Protein AF-A0A9E5V8I3-F1 (afdb_monomer)

Solvent-accessible surface area (backbone atoms only — not comparable to full-atom values): 9830 Å² total; per-residue (Å²): 140,80,86,81,84,80,84,88,82,78,81,80,93,75,77,71,48,74,70,54,40,38,44,69,75,68,47,97,70,88,85,84,82,86,82,81,83,79,61,78,77,78,77,59,78,64,81,72,69,6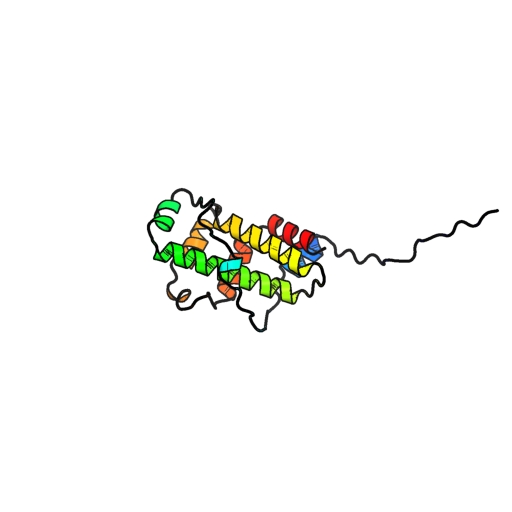2,43,50,67,91,54,35,62,61,37,73,74,26,69,68,51,42,50,42,52,53,30,49,51,54,29,44,47,51,51,52,41,59,55,53,66,72,63,70,52,68,89,16,43,64,47,20,46,55,44,46,46,49,52,53,51,50,41,71,18,46,44,50,86,80,49,45,64,57,52,53,50,58,66,64,43,68,84,54,65,80,54,88,45,53,81,59,55,70,62,45,52,56,48,47,63,70,64,49,47,73,69,52,46,45,52,24,42,61,44,34,107

Structure (mmCIF, N/CA/C/O backbone):
data_AF-A0A9E5V8I3-F1
#
_entry.id   AF-A0A9E5V8I3-F1
#
loop_
_atom_site.group_PDB
_atom_site.id
_atom_site.type_symbol
_atom_site.label_atom_id
_atom_site.label_alt_id
_atom_site.label_comp_id
_atom_site.label_asym_id
_atom_site.label_entity_id
_atom_site.label_seq_id
_atom_site.pdbx_PDB_ins_code
_atom_site.Cartn_x
_atom_site.Cartn_y
_atom_site.Cartn_z
_atom_site.occupancy
_atom_site.B_iso_or_equiv
_atom_site.auth_seq_id
_atom_site.auth_comp_id
_atom_site.auth_asym_id
_atom_site.auth_atom_id
_atom_site.pdbx_PDB_model_num
ATOM 1 N N . MET A 1 1 ? 48.406 6.011 -42.771 1.00 40.22 1 MET A N 1
ATOM 2 C CA . MET A 1 1 ? 46.946 5.794 -42.741 1.00 40.22 1 MET A CA 1
ATOM 3 C C . MET A 1 1 ? 46.690 4.644 -41.790 1.00 40.22 1 MET A C 1
ATOM 5 O O . MET A 1 1 ? 47.175 3.556 -42.060 1.00 40.22 1 MET A O 1
ATOM 9 N N . LYS A 1 2 ? 46.073 4.903 -40.635 1.00 40.38 2 LYS A N 1
ATOM 10 C CA . LYS A 1 2 ? 45.629 3.860 -39.705 1.00 40.38 2 LYS A CA 1
ATOM 11 C C . LYS A 1 2 ? 44.116 3.975 -39.605 1.00 40.38 2 LYS A C 1
ATOM 13 O O . LYS A 1 2 ? 43.612 5.059 -39.320 1.00 40.38 2 LYS A O 1
ATOM 18 N N . GLU A 1 3 ? 43.454 2.882 -39.954 1.00 39.25 3 GLU A N 1
ATOM 19 C CA . GLU A 1 3 ? 42.007 2.711 -39.964 1.00 39.25 3 GLU A CA 1
ATOM 20 C C . GLU A 1 3 ? 41.425 2.975 -38.575 1.00 39.25 3 GLU A C 1
ATOM 22 O O . GLU A 1 3 ? 41.867 2.411 -37.575 1.00 39.25 3 GLU A O 1
ATOM 27 N N . GLN A 1 4 ? 40.430 3.857 -38.532 1.00 43.78 4 GLN A N 1
ATOM 28 C CA . GLN A 1 4 ? 39.530 4.012 -37.400 1.00 43.78 4 GLN A CA 1
ATOM 29 C C . GLN A 1 4 ? 38.518 2.867 -37.467 1.00 43.78 4 GLN A C 1
ATOM 31 O O . GLN A 1 4 ? 37.677 2.830 -38.363 1.00 43.78 4 GLN A O 1
ATOM 36 N N . GLN A 1 5 ? 38.610 1.923 -36.534 1.00 46.00 5 GLN A N 1
ATOM 37 C CA . GLN A 1 5 ? 37.548 0.950 -36.306 1.00 46.00 5 GLN A CA 1
ATOM 38 C C . GLN A 1 5 ? 36.406 1.662 -35.577 1.00 46.00 5 GLN A C 1
ATOM 40 O O . GLN A 1 5 ? 36.523 2.044 -34.415 1.00 46.00 5 GLN A O 1
ATOM 45 N N . ASN A 1 6 ? 35.329 1.900 -36.319 1.00 39.72 6 ASN A N 1
ATOM 46 C CA . ASN A 1 6 ? 34.067 2.433 -35.834 1.00 39.72 6 ASN A CA 1
ATOM 47 C C . ASN A 1 6 ? 33.311 1.301 -35.115 1.00 39.72 6 ASN A C 1
ATOM 49 O O . ASN A 1 6 ? 32.873 0.349 -35.757 1.00 39.72 6 ASN A O 1
ATOM 53 N N . LEU A 1 7 ? 33.212 1.387 -33.787 1.00 38.75 7 LEU A N 1
ATOM 54 C CA . LEU A 1 7 ? 32.521 0.428 -32.914 1.00 38.75 7 LEU A CA 1
ATOM 55 C C . LEU A 1 7 ? 31.064 0.847 -32.619 1.00 38.75 7 LEU A C 1
ATOM 57 O O . LEU A 1 7 ? 30.560 0.585 -31.536 1.00 38.75 7 LEU A O 1
ATOM 61 N N . ASN A 1 8 ? 30.358 1.471 -33.567 1.00 39.97 8 ASN A N 1
ATOM 62 C CA . ASN A 1 8 ? 28.944 1.844 -33.391 1.00 39.97 8 ASN A CA 1
ATOM 63 C C . ASN A 1 8 ? 27.961 0.797 -33.943 1.00 39.97 8 ASN A C 1
ATOM 65 O O . ASN A 1 8 ? 27.073 1.146 -34.713 1.00 39.97 8 ASN A O 1
ATOM 69 N N . THR A 1 9 ? 28.098 -0.485 -33.594 1.00 49.41 9 THR A N 1
ATOM 70 C CA . THR A 1 9 ? 27.048 -1.483 -33.907 1.00 49.41 9 THR A CA 1
ATOM 71 C C . THR A 1 9 ? 26.976 -2.605 -32.874 1.00 49.41 9 THR A C 1
ATOM 73 O O . THR A 1 9 ? 27.209 -3.765 -33.184 1.00 49.41 9 THR A O 1
ATOM 76 N N . LEU A 1 10 ? 26.626 -2.291 -31.634 1.00 38.47 10 LEU A N 1
ATOM 77 C CA . LEU A 1 10 ? 26.039 -3.268 -30.716 1.00 38.47 10 LEU A CA 1
ATOM 78 C C . LEU A 1 10 ? 25.188 -2.467 -29.726 1.00 38.47 10 LEU A C 1
ATOM 80 O O . LEU A 1 10 ? 25.685 -1.474 -29.217 1.00 38.47 10 LEU A O 1
ATOM 84 N N . PHE A 1 11 ? 23.943 -2.894 -29.501 1.00 36.56 11 PHE A N 1
ATOM 85 C CA . PHE A 1 11 ? 22.829 -2.200 -28.823 1.00 36.56 11 PHE A CA 1
ATOM 86 C C . PHE A 1 11 ? 21.958 -1.338 -29.760 1.00 36.56 11 PHE A C 1
ATOM 88 O O . PHE A 1 11 ? 22.328 -0.212 -30.084 1.00 36.56 11 PHE A O 1
ATOM 95 N N . PRO A 1 12 ? 20.805 -1.855 -30.235 1.00 41.78 12 PRO A N 1
ATOM 96 C CA . PRO A 1 12 ? 19.759 -0.990 -30.761 1.00 41.78 12 PRO A CA 1
ATOM 97 C C . PRO A 1 12 ? 19.125 -0.213 -29.598 1.00 41.78 12 PRO A C 1
ATOM 99 O O . PRO A 1 12 ? 18.965 -0.755 -28.504 1.00 41.78 12 PRO A O 1
ATOM 102 N N . ASP A 1 13 ? 18.762 1.039 -29.861 1.00 46.22 13 ASP A N 1
ATOM 103 C CA . ASP A 1 13 ? 18.002 1.927 -28.980 1.00 46.22 13 ASP A CA 1
ATOM 104 C C . ASP A 1 13 ? 16.626 1.327 -28.629 1.00 46.22 13 ASP A C 1
ATOM 106 O O . ASP A 1 13 ? 15.615 1.673 -29.234 1.00 46.22 13 ASP A O 1
ATOM 110 N N . ASN A 1 14 ? 16.577 0.417 -27.655 1.00 49.31 14 ASN A N 1
ATOM 111 C CA . ASN A 1 14 ? 15.334 -0.024 -27.015 1.00 49.31 14 ASN A CA 1
ATOM 112 C C . ASN A 1 14 ? 15.242 0.517 -25.582 1.00 49.31 14 ASN A C 1
ATOM 114 O O . ASN A 1 14 ? 14.865 -0.191 -24.652 1.00 49.31 14 ASN A O 1
ATOM 118 N N . LEU A 1 15 ? 15.652 1.774 -25.400 1.00 49.97 15 LEU A N 1
ATOM 119 C CA . LEU A 1 15 ? 15.299 2.544 -24.215 1.00 49.97 15 LEU A CA 1
ATOM 120 C C . LEU A 1 15 ? 13.819 2.894 -24.359 1.00 49.97 15 LEU A C 1
ATOM 122 O O . LEU A 1 15 ? 13.478 3.874 -25.021 1.00 49.97 15 LEU A O 1
ATOM 126 N N . ILE A 1 16 ? 12.954 2.056 -23.783 1.00 53.59 16 ILE A N 1
ATOM 127 C CA . ILE A 1 16 ? 11.558 2.417 -23.523 1.00 53.59 16 ILE A CA 1
ATOM 128 C C . ILE A 1 16 ? 11.574 3.795 -22.856 1.00 53.59 16 ILE A C 1
ATOM 130 O O . ILE A 1 16 ? 12.361 4.044 -21.935 1.00 53.59 16 ILE A O 1
ATOM 134 N N . SER A 1 17 ? 10.763 4.721 -23.372 1.00 62.75 17 SER A N 1
ATOM 135 C CA . SER A 1 17 ? 10.687 6.059 -22.787 1.00 62.75 17 SER A CA 1
ATOM 136 C C . SER A 1 17 ? 10.227 5.948 -21.336 1.00 62.75 17 SER A C 1
ATOM 138 O O . SER A 1 17 ? 9.408 5.101 -21.002 1.00 62.75 17 SER A O 1
ATOM 140 N N . ARG A 1 18 ? 10.701 6.832 -20.462 1.00 59.22 18 ARG A N 1
ATOM 141 C CA . ARG A 1 18 ? 10.286 6.862 -19.052 1.00 59.22 18 ARG A CA 1
ATOM 142 C C . ARG A 1 18 ? 8.760 6.866 -18.881 1.00 59.22 18 ARG A C 1
ATOM 144 O O . ARG A 1 18 ? 8.243 6.159 -18.024 1.00 59.22 18 ARG A O 1
ATOM 151 N N . ASP A 1 19 ? 8.055 7.616 -19.722 1.00 61.66 19 ASP A N 1
ATOM 152 C CA . ASP A 1 19 ? 6.589 7.678 -19.698 1.00 61.66 19 ASP A CA 1
ATOM 153 C C . ASP A 1 19 ? 5.950 6.359 -20.166 1.00 61.66 19 ASP A C 1
ATOM 155 O O . ASP A 1 19 ? 4.931 5.928 -19.638 1.00 61.66 19 ASP A O 1
ATOM 159 N N . GLU A 1 20 ? 6.595 5.683 -21.114 1.00 64.94 20 GLU A N 1
ATOM 160 C CA . GLU A 1 20 ? 6.171 4.395 -21.667 1.00 64.94 20 GLU A CA 1
ATOM 161 C C . GLU A 1 20 ? 6.429 3.250 -20.672 1.00 64.94 20 GLU A C 1
ATOM 163 O O . GLU A 1 20 ? 5.624 2.328 -20.572 1.00 64.94 20 GLU A O 1
ATOM 168 N N . ALA A 1 21 ? 7.482 3.349 -19.852 1.00 62.91 21 ALA A N 1
ATOM 169 C CA . ALA A 1 21 ? 7.716 2.447 -18.729 1.00 62.91 21 ALA A CA 1
ATOM 170 C C . ALA A 1 21 ? 6.624 2.614 -17.664 1.00 62.91 21 ALA A C 1
ATOM 172 O O . ALA A 1 21 ? 6.022 1.632 -17.254 1.00 62.91 21 ALA A O 1
ATOM 173 N N . VAL A 1 22 ? 6.284 3.843 -17.263 1.00 64.25 22 VAL A N 1
ATOM 174 C CA . VAL A 1 22 ? 5.192 4.075 -16.298 1.00 64.25 22 VAL A CA 1
ATOM 175 C C . VAL A 1 22 ? 3.844 3.575 -16.838 1.00 64.25 22 VAL A C 1
ATOM 177 O O . VAL A 1 22 ? 3.067 2.987 -16.088 1.00 64.25 22 VAL A O 1
ATOM 180 N N . GLU A 1 23 ? 3.561 3.747 -18.131 1.00 70.06 23 GLU A N 1
ATOM 181 C CA . GLU A 1 23 ? 2.329 3.233 -18.741 1.00 70.06 23 GLU A CA 1
ATOM 182 C C . GLU A 1 23 ? 2.303 1.695 -18.815 1.00 70.06 23 GLU A C 1
ATOM 184 O O . GLU A 1 23 ? 1.273 1.092 -18.519 1.00 70.06 23 GLU A O 1
ATOM 189 N N . LEU A 1 24 ? 3.425 1.042 -19.130 1.00 64.94 24 LEU A N 1
ATOM 190 C CA . LEU A 1 24 ? 3.536 -0.423 -19.116 1.00 64.94 24 LEU A CA 1
ATOM 191 C C . LEU A 1 24 ? 3.414 -1.008 -17.701 1.00 64.94 24 LEU A C 1
ATOM 193 O O . LEU A 1 24 ? 2.771 -2.041 -17.523 1.00 64.94 24 LEU A O 1
A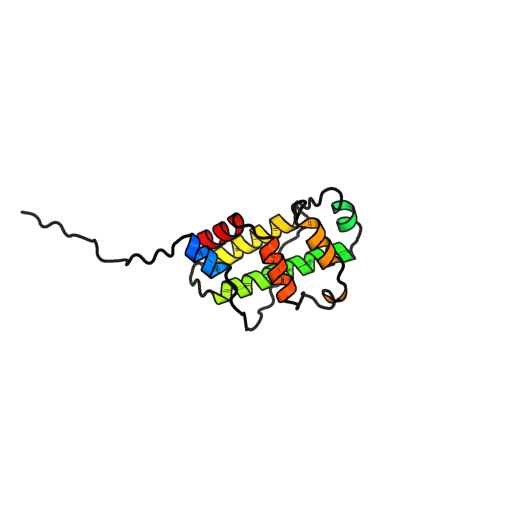TOM 197 N N . LEU A 1 25 ? 3.983 -0.329 -16.701 1.00 64.00 25 LEU A N 1
ATOM 198 C CA . LEU A 1 25 ? 3.996 -0.761 -15.301 1.00 64.00 25 LEU A CA 1
ATOM 199 C C . LEU A 1 25 ? 2.725 -0.352 -14.533 1.00 64.00 25 LEU A C 1
ATOM 201 O O . LEU A 1 25 ? 2.502 -0.784 -13.418 1.00 64.00 25 LEU A O 1
ATOM 205 N N . PHE A 1 26 ? 1.869 0.533 -15.032 1.00 65.38 26 PHE A N 1
ATOM 206 C CA . PHE A 1 26 ? 0.678 0.941 -14.259 1.00 65.38 26 PHE A CA 1
ATOM 207 C C . PHE A 1 26 ? -0.584 1.073 -15.111 1.00 65.38 26 PHE A C 1
ATOM 209 O O . PHE A 1 26 ? -1.636 1.476 -14.612 1.00 65.38 26 PHE A O 1
ATOM 216 N N . GLY A 1 27 ? -0.510 0.699 -16.389 1.00 60.62 27 GLY A N 1
ATOM 217 C CA . GLY A 1 27 ? -1.654 0.554 -17.276 1.00 60.62 27 GLY A CA 1
ATOM 218 C C . GLY A 1 27 ? -2.519 -0.643 -16.884 1.00 60.62 27 GLY A C 1
ATOM 219 O O . GLY A 1 27 ? -2.030 -1.662 -16.400 1.00 60.62 27 GLY A O 1
ATOM 220 N N . LYS A 1 28 ? -3.837 -0.527 -17.089 1.00 51.03 28 LYS A N 1
ATOM 221 C CA . LYS A 1 28 ? -4.834 -1.554 -16.735 1.00 51.03 28 LYS A CA 1
ATOM 222 C C . LYS A 1 28 ?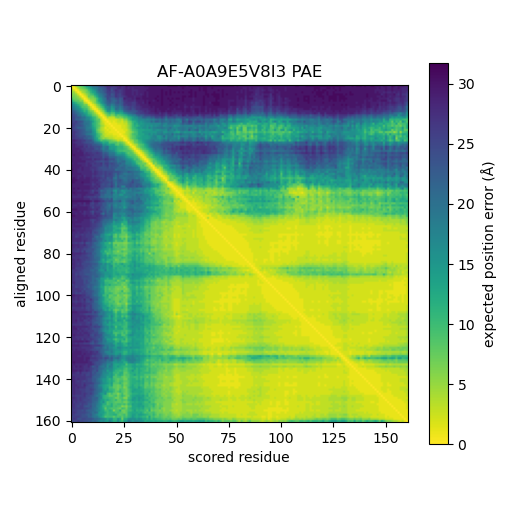 -4.656 -2.840 -17.554 1.00 51.03 28 LYS A C 1
ATOM 224 O O . LYS A 1 28 ? -5.362 -3.062 -18.536 1.00 51.03 28 LYS A O 1
ATOM 229 N N . GLY A 1 29 ? -3.733 -3.696 -17.131 1.00 47.53 29 GLY A N 1
ATOM 230 C CA . GLY A 1 29 ? -3.595 -5.078 -17.577 1.00 47.53 29 GLY A CA 1
ATOM 231 C C . GLY A 1 29 ? -4.387 -6.021 -16.672 1.00 47.53 29 GLY A C 1
ATOM 232 O O . GLY A 1 29 ? -4.227 -6.020 -15.454 1.00 47.53 29 GLY A O 1
ATOM 233 N N . THR A 1 30 ? -5.272 -6.825 -17.257 1.00 42.50 30 THR A N 1
ATOM 234 C CA . THR A 1 30 ? -6.007 -7.886 -16.556 1.00 42.50 30 THR A CA 1
ATOM 235 C C . T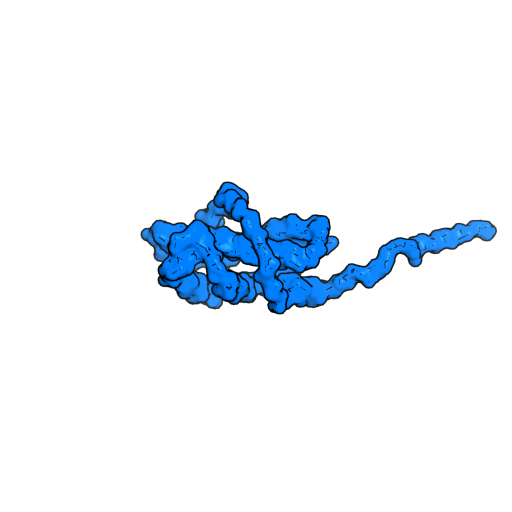HR A 1 30 ? -5.064 -9.021 -16.169 1.00 42.50 30 THR A C 1
ATOM 237 O O . THR A 1 30 ? -4.465 -9.651 -17.037 1.00 42.50 30 THR A O 1
ATOM 240 N N . LEU A 1 31 ? -4.963 -9.287 -14.869 1.00 49.28 31 LEU A N 1
ATOM 241 C CA . LEU A 1 31 ? -4.058 -10.270 -14.284 1.00 49.28 31 LEU A CA 1
ATOM 242 C C . LEU A 1 31 ? -4.797 -11.577 -13.979 1.00 49.28 31 LEU A C 1
ATOM 244 O O . LEU A 1 31 ? -5.623 -11.604 -13.071 1.00 49.28 31 LEU A O 1
ATOM 248 N N . ASP A 1 32 ? -4.433 -12.659 -14.657 1.00 46.94 32 ASP A N 1
ATOM 249 C CA . ASP A 1 32 ? -4.684 -14.035 -14.220 1.00 46.94 32 ASP A CA 1
ATOM 250 C C . ASP A 1 32 ? -3.321 -14.687 -13.975 1.00 46.94 32 ASP A C 1
ATOM 252 O O . ASP A 1 32 ? -2.546 -14.816 -14.922 1.00 46.94 32 ASP A O 1
ATOM 256 N N . ASN A 1 33 ? -3.014 -15.066 -12.724 1.00 43.34 33 ASN A N 1
ATOM 257 C CA . ASN A 1 33 ? -2.453 -16.378 -12.359 1.00 43.34 33 ASN A CA 1
ATOM 258 C C . ASN A 1 33 ? -1.844 -16.466 -10.945 1.00 43.34 33 ASN A C 1
ATOM 260 O O . ASN A 1 33 ? -1.286 -15.523 -10.398 1.00 43.34 33 ASN A O 1
ATOM 264 N N . ASN A 1 34 ? -1.997 -17.688 -10.421 1.00 35.81 34 ASN A N 1
ATOM 265 C CA . ASN A 1 34 ? -1.259 -18.464 -9.416 1.00 35.81 34 ASN A CA 1
ATOM 266 C C . ASN A 1 34 ? -0.300 -17.747 -8.456 1.00 35.81 34 ASN A C 1
ATOM 268 O O . ASN A 1 34 ? 0.775 -17.280 -8.808 1.00 35.81 34 ASN A O 1
ATOM 272 N N . VAL A 1 35 ? -0.677 -17.817 -7.184 1.00 45.81 35 VAL A N 1
ATOM 273 C CA . VAL A 1 35 ? -0.080 -17.095 -6.065 1.00 45.81 35 VAL A CA 1
ATOM 274 C C . VAL A 1 35 ? 0.928 -17.983 -5.346 1.00 45.81 35 VAL A C 1
ATOM 276 O O . VAL A 1 35 ? 0.554 -19.007 -4.773 1.00 45.81 35 VAL A O 1
ATOM 279 N N . GLN A 1 36 ? 2.188 -17.556 -5.304 1.00 43.38 36 GLN A N 1
ATOM 280 C CA . GLN A 1 36 ? 3.092 -17.941 -4.222 1.00 43.38 36 GLN A CA 1
ATOM 281 C C . GLN A 1 36 ? 2.803 -17.050 -3.009 1.00 43.38 36 GLN A C 1
ATOM 283 O O . GLN A 1 36 ? 2.735 -15.828 -3.121 1.00 43.38 36 GLN A O 1
ATOM 288 N N . ILE A 1 37 ? 2.553 -17.684 -1.864 1.00 48.34 37 ILE A N 1
ATOM 289 C CA . ILE A 1 37 ? 2.285 -17.012 -0.590 1.00 48.34 37 ILE A CA 1
ATOM 290 C C . ILE A 1 37 ? 3.642 -16.633 0.012 1.00 48.34 37 ILE A C 1
ATOM 292 O O . ILE A 1 37 ? 4.443 -17.521 0.298 1.00 48.34 37 ILE A O 1
ATOM 296 N N . GLU A 1 38 ? 3.905 -15.335 0.173 1.00 52.16 38 GLU A N 1
ATOM 297 C CA . GLU A 1 38 ? 5.059 -14.857 0.943 1.00 52.16 38 GLU A CA 1
ATOM 298 C C . GLU A 1 38 ? 4.845 -15.096 2.438 1.00 52.16 38 GLU A C 1
ATOM 300 O O . GLU A 1 38 ? 3.749 -14.928 2.979 1.00 52.16 38 GLU A O 1
ATOM 305 N N . GLU A 1 39 ? 5.930 -15.474 3.104 1.00 46.19 39 GLU A N 1
ATOM 306 C CA . GLU A 1 39 ? 5.987 -15.663 4.544 1.00 46.19 39 GLU A CA 1
ATOM 307 C C . GLU A 1 39 ? 5.943 -14.287 5.242 1.00 46.19 39 GLU A C 1
ATOM 309 O O . GLU A 1 39 ? 6.667 -13.362 4.871 1.00 46.19 39 GLU A O 1
ATOM 314 N N . GLU A 1 40 ? 5.119 -14.127 6.289 1.00 47.56 40 GLU A N 1
ATOM 315 C CA . GLU A 1 40 ? 4.984 -12.863 7.046 1.00 47.56 40 GLU A CA 1
ATOM 316 C C . GLU A 1 40 ? 6.326 -12.272 7.544 1.00 47.56 40 GLU A C 1
ATOM 318 O O . GLU A 1 40 ? 6.397 -11.084 7.885 1.00 47.56 40 GLU A O 1
ATOM 323 N N . SER A 1 41 ? 7.373 -13.103 7.615 1.00 46.62 41 SER A N 1
ATOM 324 C CA . SER A 1 41 ? 8.740 -12.759 8.012 1.00 46.62 41 SER A CA 1
ATOM 325 C C . SER A 1 41 ? 9.396 -11.763 7.052 1.00 46.62 41 SER A C 1
ATOM 327 O O . SER A 1 41 ? 10.104 -10.859 7.509 1.00 46.62 41 SER A O 1
ATOM 329 N N . GLU A 1 42 ? 9.111 -11.862 5.751 1.00 51.38 42 GLU A N 1
ATOM 330 C CA . GLU A 1 42 ? 9.748 -11.030 4.737 1.00 51.38 42 GLU A CA 1
ATOM 331 C C . GLU A 1 42 ? 9.247 -9.599 4.833 1.00 51.38 42 GLU A C 1
ATOM 333 O O . GLU A 1 42 ? 10.067 -8.691 4.784 1.00 51.38 42 GLU A O 1
ATOM 338 N N . VAL A 1 43 ? 7.952 -9.381 5.103 1.00 54.69 43 VAL A N 1
ATOM 339 C CA . VAL A 1 43 ? 7.278 -8.070 5.035 1.00 54.69 43 VAL A CA 1
ATOM 340 C C . VAL A 1 43 ? 7.661 -7.117 6.195 1.00 54.69 43 VAL A C 1
ATOM 342 O O . VAL A 1 43 ? 7.505 -5.897 6.073 1.00 54.69 43 VAL A O 1
ATOM 345 N N . GLY A 1 44 ? 8.258 -7.608 7.289 1.00 54.03 44 GLY A N 1
ATOM 346 C CA . GLY A 1 44 ? 8.745 -6.800 8.429 1.00 54.03 44 GLY A CA 1
ATOM 347 C C . GLY A 1 44 ? 7.627 -6.150 9.266 1.00 54.03 44 GLY A C 1
ATOM 348 O O . GLY A 1 44 ? 6.453 -6.304 8.959 1.00 54.03 44 GLY A O 1
ATOM 349 N N . ASN A 1 45 ? 7.927 -5.395 10.328 1.00 59.94 45 ASN A N 1
ATOM 350 C CA . ASN A 1 45 ? 6.900 -4.740 11.166 1.00 59.94 45 ASN A CA 1
ATOM 351 C C . ASN A 1 45 ? 6.562 -3.310 10.664 1.00 59.94 45 ASN A C 1
ATOM 353 O O . ASN A 1 45 ? 7.478 -2.530 10.416 1.00 59.94 45 ASN A O 1
ATOM 357 N N . ILE A 1 46 ? 5.272 -2.944 10.556 1.00 59.81 46 ILE A N 1
ATOM 358 C CA . ILE A 1 46 ? 4.809 -1.555 10.288 1.00 59.81 46 ILE A CA 1
ATOM 359 C C . ILE A 1 46 ? 4.975 -0.647 11.518 1.00 59.81 46 ILE A C 1
ATOM 361 O O . ILE A 1 46 ? 4.976 0.570 11.392 1.00 59.81 46 ILE A O 1
ATOM 365 N N . GLY A 1 47 ? 5.119 -1.210 12.723 1.00 55.34 47 GLY A N 1
ATOM 366 C CA . GLY A 1 47 ? 5.105 -0.429 13.966 1.00 55.34 47 GLY A CA 1
ATOM 367 C C . GLY A 1 47 ? 6.169 0.677 14.061 1.00 55.34 47 GLY A C 1
ATOM 368 O O . GLY A 1 47 ? 5.978 1.630 14.811 1.00 55.34 47 GLY A O 1
ATOM 369 N N . ALA A 1 48 ? 7.264 0.584 13.301 1.00 57.53 48 ALA A N 1
ATOM 370 C CA . ALA A 1 48 ? 8.273 1.635 13.226 1.00 57.53 48 ALA A CA 1
ATOM 371 C C . ALA A 1 48 ? 7.872 2.699 12.189 1.00 57.53 48 ALA A C 1
ATOM 373 O O . ALA A 1 48 ? 7.787 2.396 11.002 1.00 57.53 48 ALA A O 1
ATOM 374 N N . GLY A 1 49 ? 7.669 3.941 12.641 1.00 61.22 49 GLY A N 1
ATOM 375 C CA . GLY A 1 49 ? 7.368 5.084 11.767 1.00 61.22 49 GLY A CA 1
ATOM 376 C C . GLY A 1 49 ? 5.884 5.307 11.466 1.00 61.22 49 GLY A C 1
ATOM 377 O O . GLY A 1 49 ? 5.574 6.105 10.591 1.00 61.22 49 GLY A O 1
ATOM 378 N N . LEU A 1 50 ? 4.973 4.629 12.177 1.00 77.75 50 LEU A N 1
ATOM 379 C CA . LEU A 1 50 ? 3.537 4.871 12.038 1.00 77.75 50 LEU A CA 1
ATOM 380 C C . LEU A 1 50 ? 3.202 6.313 12.460 1.00 77.75 50 LEU A C 1
ATOM 382 O O . LEU A 1 50 ? 3.354 6.655 13.630 1.00 77.75 50 LEU A O 1
ATOM 386 N N . ASP A 1 51 ? 2.710 7.118 11.529 1.00 81.38 51 ASP A N 1
ATOM 387 C CA . ASP A 1 51 ? 2.229 8.483 11.724 1.00 81.38 51 ASP A CA 1
ATOM 388 C C . ASP A 1 51 ? 0.954 8.697 10.900 1.00 81.38 51 ASP A C 1
ATOM 390 O O . ASP A 1 51 ? 0.976 9.117 9.748 1.00 81.38 51 ASP A O 1
ATOM 394 N N . TRP A 1 52 ? -0.184 8.377 11.513 1.00 84.56 52 TRP A N 1
ATOM 395 C CA . TRP A 1 52 ? -1.516 8.636 10.951 1.00 84.56 52 TRP A CA 1
ATOM 396 C C . TRP A 1 52 ? -2.133 9.904 11.560 1.00 84.56 52 TRP A C 1
ATOM 398 O O . TRP A 1 52 ? -3.361 10.038 11.647 1.00 84.56 52 TRP A O 1
ATOM 408 N N . GLY A 1 53 ? -1.291 10.794 12.100 1.00 83.06 53 GLY A N 1
ATOM 409 C CA . GLY A 1 53 ? -1.713 11.948 12.879 1.00 83.06 53 GLY A CA 1
ATOM 410 C C . GLY A 1 53 ? -2.722 11.574 13.968 1.00 83.06 53 GLY A C 1
ATOM 411 O O . GLY A 1 53 ? -2.531 10.645 14.754 1.00 83.06 53 GLY A O 1
ATOM 412 N N . SER A 1 54 ? -3.858 12.275 13.997 1.00 79.62 54 SER A N 1
ATOM 413 C CA . SER A 1 54 ? -4.895 12.064 15.020 1.00 79.62 54 SER A CA 1
ATOM 414 C C . SER A 1 54 ? -5.551 10.669 15.008 1.00 79.62 54 SER A C 1
ATOM 416 O O . SER A 1 54 ? -6.133 10.260 16.017 1.00 79.62 54 SER A O 1
ATOM 418 N N . THR A 1 55 ? -5.443 9.911 13.908 1.00 75.88 55 THR A N 1
ATOM 419 C CA . THR A 1 55 ? -6.010 8.554 13.784 1.00 75.88 55 THR A CA 1
ATOM 420 C C . THR A 1 55 ? -5.073 7.480 14.352 1.00 75.88 55 THR A C 1
ATOM 422 O O . THR A 1 55 ? -5.528 6.386 14.696 1.00 75.88 55 THR A O 1
ATOM 425 N N . GLN A 1 56 ? -3.792 7.793 14.574 1.00 79.75 56 GLN A N 1
ATOM 426 C CA . GLN A 1 56 ? -2.791 6.834 15.053 1.00 79.75 56 GLN A CA 1
ATOM 427 C C . GLN A 1 56 ? -3.181 6.171 16.379 1.00 79.75 56 GLN A C 1
ATOM 429 O O . GLN A 1 56 ? -3.067 4.955 16.520 1.00 79.75 56 GLN A O 1
ATOM 434 N N . ALA A 1 57 ? -3.696 6.941 17.342 1.00 77.00 57 ALA A N 1
ATOM 435 C CA . ALA A 1 57 ? -4.127 6.389 18.624 1.00 77.00 57 ALA A CA 1
ATOM 436 C C . ALA A 1 57 ? -5.252 5.353 18.452 1.00 77.00 57 ALA A C 1
ATOM 438 O O . ALA A 1 57 ? -5.243 4.325 19.121 1.00 77.00 57 ALA A O 1
ATOM 439 N N . LYS A 1 58 ? -6.190 5.573 17.519 1.00 76.19 58 LYS A N 1
ATOM 440 C CA . LYS A 1 58 ? -7.274 4.617 17.236 1.00 76.19 58 LYS A CA 1
ATOM 441 C C . LYS A 1 58 ? -6.746 3.320 16.626 1.00 76.19 58 LYS A C 1
ATOM 443 O O . LYS A 1 58 ? -7.278 2.262 16.939 1.00 76.19 58 LYS A O 1
ATOM 448 N N . LEU A 1 59 ? -5.712 3.403 15.789 1.00 78.12 59 LEU A N 1
ATOM 449 C CA . LEU A 1 59 ? -5.053 2.233 15.206 1.00 78.12 59 LEU A CA 1
ATOM 450 C C . LEU A 1 59 ? -4.268 1.440 16.247 1.00 78.12 59 LEU A C 1
ATOM 452 O O . LEU A 1 59 ? -4.444 0.233 16.353 1.00 78.12 59 LEU A O 1
ATOM 456 N N . LEU A 1 60 ? -3.434 2.117 17.039 1.00 75.31 60 LEU A N 1
ATOM 457 C CA . LEU A 1 60 ? -2.578 1.462 18.031 1.00 75.31 60 LEU A CA 1
ATOM 458 C C . LEU A 1 60 ? -3.369 0.873 19.204 1.00 75.31 60 LEU A C 1
ATOM 460 O O . LEU A 1 60 ? -2.981 -0.155 19.750 1.00 75.31 60 LEU A O 1
ATOM 464 N N . LEU A 1 61 ? -4.477 1.510 19.594 1.00 78.56 61 LEU A N 1
ATOM 465 C CA . LEU A 1 61 ? -5.313 1.058 20.710 1.00 78.56 61 LEU A CA 1
ATOM 466 C C . LEU A 1 61 ? -6.390 0.048 20.290 1.00 78.56 61 LEU A C 1
ATOM 468 O O . LEU A 1 61 ? -7.105 -0.462 21.152 1.00 78.56 61 LEU A O 1
ATOM 472 N N . ASN A 1 62 ? -6.511 -0.259 18.995 1.00 82.75 62 ASN A N 1
ATOM 473 C CA . ASN A 1 62 ? -7.433 -1.266 18.482 1.00 82.75 62 ASN A CA 1
ATOM 474 C C . ASN A 1 62 ? -6.646 -2.414 17.823 1.00 82.75 62 ASN A C 1
ATOM 476 O O . ASN A 1 62 ? -6.303 -2.325 16.642 1.00 82.75 62 ASN A O 1
ATOM 480 N N . PRO A 1 63 ? -6.401 -3.520 18.553 1.00 79.56 63 PRO A N 1
ATOM 481 C CA . PRO A 1 63 ? -5.675 -4.675 18.027 1.00 79.56 63 PRO A CA 1
ATOM 482 C C . PRO A 1 63 ? -6.270 -5.242 16.733 1.00 79.56 63 PRO A C 1
ATOM 484 O O . PRO A 1 63 ? -5.526 -5.709 15.875 1.00 79.56 63 PRO A O 1
ATOM 487 N N . GLY A 1 64 ? -7.597 -5.163 16.568 1.00 85.94 64 GLY A N 1
ATOM 488 C CA . GLY A 1 64 ? -8.280 -5.593 15.351 1.00 85.94 64 GLY A CA 1
ATOM 489 C C . GLY A 1 64 ? -7.920 -4.719 14.152 1.00 85.94 64 GLY A C 1
ATOM 490 O O . GLY A 1 64 ? -7.550 -5.242 13.108 1.00 85.94 64 GLY A O 1
ATOM 491 N N . LEU A 1 65 ? -7.950 -3.391 14.304 1.00 85.50 65 LEU A N 1
ATOM 492 C CA . LEU A 1 65 ? -7.547 -2.475 13.229 1.00 85.50 65 LEU A CA 1
ATOM 493 C C . LEU A 1 65 ? -6.055 -2.582 12.906 1.00 85.50 65 LEU A C 1
ATOM 495 O O . LEU A 1 65 ? -5.679 -2.507 11.739 1.00 85.50 65 LEU A O 1
ATOM 499 N N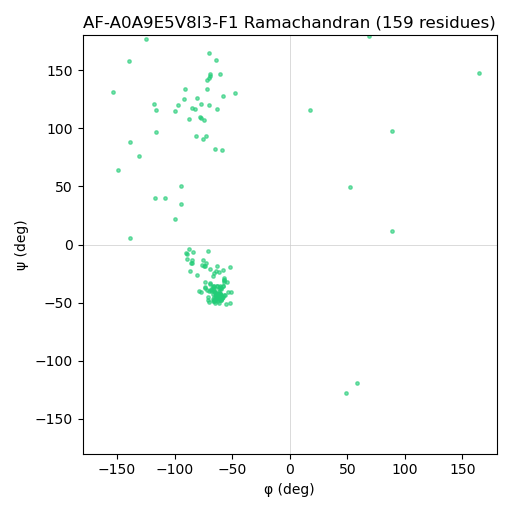 . TYR A 1 66 ? -5.207 -2.794 13.914 1.00 83.62 66 TYR A N 1
ATOM 500 C CA . TYR A 1 66 ? -3.781 -3.018 13.690 1.00 83.62 66 TYR A CA 1
ATOM 501 C C . TYR A 1 66 ? -3.518 -4.309 12.899 1.00 83.62 66 TYR A C 1
ATOM 503 O O . TYR A 1 66 ? -2.740 -4.301 11.945 1.00 83.62 66 TYR A O 1
ATOM 511 N N . TRP A 1 67 ? -4.208 -5.402 13.245 1.00 86.25 67 TRP A N 1
ATOM 512 C CA . TRP A 1 67 ? -4.156 -6.642 12.471 1.00 86.25 67 TRP A CA 1
ATOM 513 C C . TRP A 1 67 ? -4.640 -6.427 11.029 1.00 86.25 67 TRP A 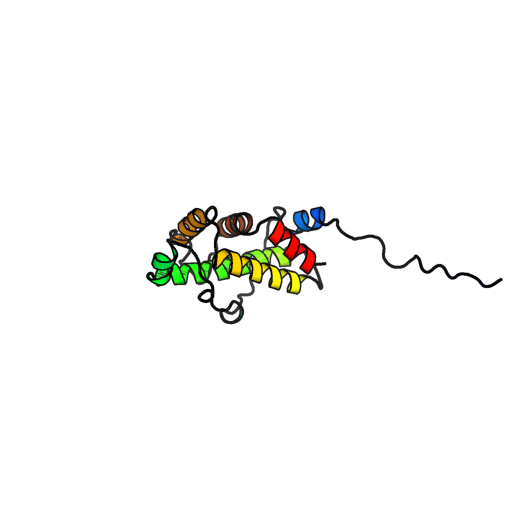C 1
ATOM 515 O O . TRP A 1 67 ? -3.930 -6.793 10.097 1.00 86.25 67 TRP A O 1
ATOM 525 N N . ARG A 1 68 ? -5.764 -5.725 10.825 1.00 91.31 68 ARG A N 1
ATOM 526 C CA . ARG A 1 68 ? -6.261 -5.387 9.479 1.00 91.31 68 ARG A CA 1
ATOM 527 C C . ARG A 1 68 ? -5.268 -4.566 8.668 1.00 91.31 68 ARG A C 1
ATOM 529 O O . ARG A 1 68 ? -5.116 -4.812 7.478 1.00 91.31 68 ARG A O 1
ATOM 536 N N . LEU A 1 69 ? -4.552 -3.631 9.292 1.00 90.56 69 LEU A N 1
ATOM 537 C CA . LEU A 1 69 ? -3.501 -2.864 8.621 1.00 90.56 69 LEU A CA 1
ATOM 538 C C . LEU A 1 69 ? -2.325 -3.757 8.197 1.00 90.56 69 LEU A C 1
ATOM 540 O O . LEU A 1 69 ? -1.803 -3.605 7.091 1.00 90.56 69 LEU A O 1
ATOM 544 N N . LYS A 1 70 ? -1.935 -4.724 9.038 1.00 87.75 70 LYS A N 1
ATOM 545 C CA . LYS A 1 70 ? -0.919 -5.727 8.687 1.00 87.75 70 LYS A CA 1
ATOM 546 C C . LYS A 1 70 ? -1.375 -6.571 7.490 1.00 87.75 70 LYS A C 1
ATOM 548 O O . LYS A 1 70 ? -0.626 -6.671 6.518 1.00 87.75 70 LYS A O 1
ATOM 553 N N . THR A 1 71 ? -2.594 -7.110 7.538 1.00 90.81 71 THR A N 1
ATOM 554 C CA . THR A 1 71 ? -3.200 -7.906 6.457 1.00 90.81 71 THR A CA 1
ATOM 555 C C . THR A 1 71 ? -3.334 -7.103 5.166 1.00 90.81 71 THR A C 1
ATOM 557 O O . THR A 1 71 ? -2.985 -7.595 4.095 1.00 90.81 71 THR A O 1
ATOM 560 N N . LEU A 1 72 ? -3.759 -5.840 5.254 1.00 93.62 72 LEU A N 1
ATOM 561 C CA . LEU A 1 72 ? -3.861 -4.937 4.109 1.00 93.62 72 LEU A CA 1
ATOM 562 C C . LEU A 1 72 ? -2.503 -4.744 3.436 1.00 93.62 72 LEU A C 1
ATOM 564 O O . LEU A 1 72 ? -2.397 -4.906 2.226 1.00 93.62 72 LEU A O 1
ATOM 568 N N . ARG A 1 73 ? -1.444 -4.471 4.208 1.00 91.75 73 ARG A N 1
ATOM 569 C CA . ARG A 1 73 ? -0.090 -4.343 3.654 1.00 91.75 73 ARG A CA 1
ATOM 570 C C . ARG A 1 73 ? 0.370 -5.625 2.962 1.00 91.75 73 ARG A C 1
ATOM 572 O O . ARG A 1 73 ? 0.962 -5.540 1.892 1.00 91.75 73 ARG A 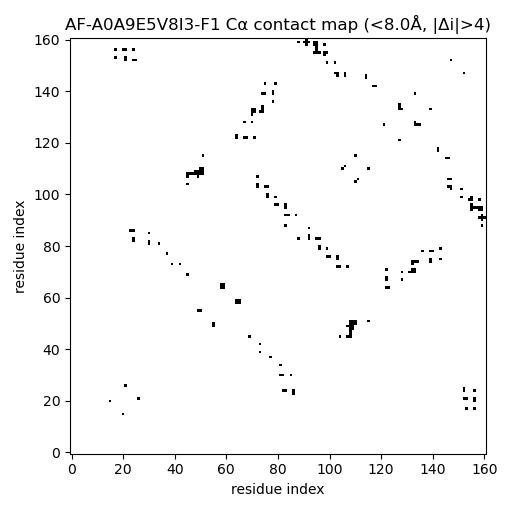O 1
ATOM 579 N N . ILE A 1 74 ? 0.164 -6.790 3.579 1.00 89.38 74 ILE A N 1
ATOM 580 C CA . ILE A 1 74 ? 0.539 -8.080 2.973 1.00 89.38 74 ILE A CA 1
ATOM 581 C C . ILE A 1 74 ? -0.186 -8.246 1.632 1.00 89.38 74 ILE A C 1
ATOM 583 O O . ILE A 1 74 ? 0.437 -8.544 0.618 1.00 89.38 74 ILE A O 1
ATOM 587 N N . SER A 1 75 ? -1.485 -7.951 1.615 1.00 93.12 75 SER A N 1
ATOM 588 C CA . SER A 1 75 ? -2.325 -8.066 0.421 1.00 93.12 75 SER A CA 1
ATOM 589 C C . SER A 1 75 ? -1.905 -7.091 -0.685 1.00 93.12 75 SER A C 1
ATOM 591 O O . SER A 1 75 ? -1.834 -7.482 -1.843 1.00 93.12 75 SER A O 1
ATOM 593 N N . LEU A 1 76 ? -1.550 -5.850 -0.335 1.00 94.44 76 LEU A N 1
ATOM 594 C CA . LEU A 1 76 ? -1.047 -4.852 -1.285 1.00 94.44 76 LEU A CA 1
ATOM 595 C C . LEU A 1 76 ? 0.315 -5.236 -1.875 1.00 94.44 76 LEU A C 1
ATOM 597 O O . LEU A 1 76 ? 0.499 -5.099 -3.079 1.00 94.44 76 LEU A O 1
ATOM 601 N N . ASN A 1 77 ? 1.248 -5.746 -1.059 1.00 92.94 77 ASN A N 1
ATOM 602 C CA . ASN A 1 77 ? 2.545 -6.231 -1.554 1.00 92.94 77 ASN A CA 1
ATOM 603 C C . ASN A 1 77 ? 2.373 -7.399 -2.524 1.00 92.94 77 ASN A C 1
ATOM 605 O O . ASN A 1 77 ? 2.997 -7.436 -3.580 1.00 92.94 77 ASN A O 1
ATOM 609 N N . ARG A 1 78 ? 1.476 -8.329 -2.195 1.00 90.88 78 ARG A N 1
ATOM 610 C CA . ARG A 1 78 ? 1.143 -9.429 -3.093 1.00 90.88 78 ARG A CA 1
ATOM 611 C C . ARG A 1 78 ? 0.521 -8.931 -4.397 1.00 90.88 78 ARG A C 1
ATOM 613 O O . ARG A 1 78 ? 0.906 -9.406 -5.458 1.00 90.88 78 ARG A O 1
ATOM 620 N N . GLU A 1 79 ? -0.427 -7.999 -4.335 1.00 92.75 79 GLU A N 1
ATOM 621 C CA . GLU A 1 79 ? -1.079 -7.476 -5.539 1.00 92.75 79 GLU A CA 1
ATOM 622 C C . GLU A 1 79 ? -0.086 -6.736 -6.444 1.00 92.75 79 GLU A C 1
ATOM 624 O O . GLU A 1 79 ? -0.057 -6.999 -7.646 1.00 92.75 79 GLU A O 1
ATOM 629 N N . ILE A 1 80 ? 0.775 -5.870 -5.892 1.00 91.38 80 ILE A N 1
ATOM 630 C CA . ILE A 1 80 ? 1.775 -5.173 -6.714 1.00 91.38 80 ILE A CA 1
ATOM 631 C C . ILE A 1 80 ? 2.793 -6.152 -7.299 1.00 91.38 80 ILE A C 1
ATOM 633 O O . ILE A 1 80 ? 3.179 -5.993 -8.450 1.00 91.38 80 ILE A O 1
ATOM 637 N N . ARG A 1 81 ? 3.164 -7.207 -6.562 1.00 90.31 81 ARG A N 1
ATOM 638 C CA . ARG A 1 81 ? 4.047 -8.263 -7.062 1.00 90.31 81 ARG A CA 1
ATOM 639 C C . ARG A 1 81 ? 3.422 -8.999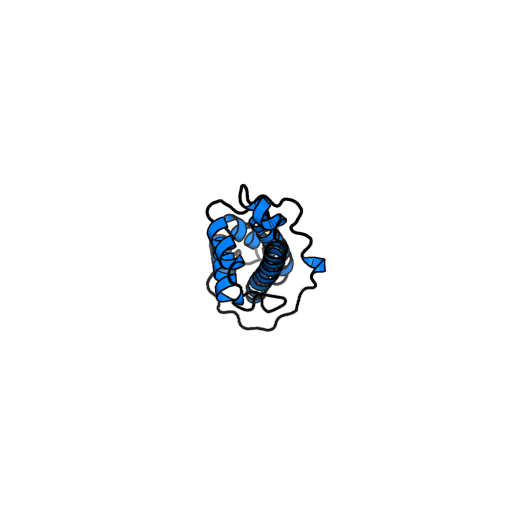 -8.241 1.00 90.31 81 ARG A C 1
ATOM 641 O O . ARG A 1 81 ? 4.068 -9.108 -9.268 1.00 90.31 81 ARG A O 1
ATOM 648 N N . LEU A 1 82 ? 2.159 -9.420 -8.133 1.00 88.94 82 LEU A N 1
ATOM 649 C CA . LEU A 1 82 ? 1.434 -10.032 -9.256 1.00 88.94 82 LEU A CA 1
ATOM 650 C C . LEU A 1 82 ? 1.369 -9.098 -10.467 1.00 88.94 82 LEU A C 1
ATOM 652 O O . LEU A 1 82 ? 1.417 -9.556 -11.605 1.00 88.94 82 LEU A O 1
ATOM 656 N N . THR A 1 83 ? 1.245 -7.795 -10.216 1.00 89.06 83 THR A N 1
ATOM 657 C CA . THR A 1 83 ? 1.258 -6.789 -11.276 1.00 89.06 83 THR A CA 1
ATOM 658 C C . THR A 1 83 ? 2.641 -6.743 -11.935 1.00 89.06 83 THR A C 1
ATOM 660 O O . THR A 1 83 ? 2.723 -6.897 -13.150 1.00 89.06 83 THR A O 1
ATOM 663 N N . ILE A 1 84 ? 3.716 -6.680 -11.143 1.00 88.38 84 ILE A N 1
ATOM 664 C CA . ILE A 1 84 ? 5.108 -6.695 -11.616 1.00 88.38 84 ILE A CA 1
ATOM 665 C C . ILE A 1 84 ? 5.460 -7.969 -12.391 1.00 88.38 84 ILE A C 1
ATOM 667 O O . ILE A 1 84 ? 6.010 -7.889 -13.488 1.00 88.38 84 ILE A O 1
ATOM 671 N N . ASP A 1 85 ? 5.100 -9.135 -11.853 1.00 87.12 85 ASP A N 1
ATOM 672 C CA . ASP A 1 85 ? 5.353 -10.450 -12.456 1.00 87.12 85 ASP A CA 1
ATOM 673 C C . ASP A 1 85 ? 4.744 -10.540 -13.870 1.00 87.12 85 ASP A C 1
ATOM 675 O O . ASP A 1 85 ? 5.267 -11.227 -14.746 1.00 87.12 85 ASP A O 1
ATOM 679 N N . SER A 1 86 ? 3.642 -9.827 -14.126 1.00 85.25 86 SER A N 1
ATOM 680 C CA . SER A 1 86 ? 2.983 -9.828 -15.436 1.00 85.25 86 SER A CA 1
ATOM 681 C C . SER A 1 86 ? 3.690 -9.016 -16.516 1.00 85.25 86 SER A C 1
ATOM 683 O O . SER A 1 86 ? 3.342 -9.144 -17.691 1.00 85.25 86 SER A O 1
ATOM 685 N N . TRP A 1 87 ? 4.659 -8.183 -16.137 1.00 81.94 87 TRP A N 1
ATOM 686 C CA . TRP A 1 87 ? 5.373 -7.305 -17.062 1.00 81.94 87 TRP A CA 1
ATOM 687 C C . TRP A 1 87 ? 6.614 -7.950 -17.679 1.00 81.94 87 TRP A C 1
ATOM 689 O O . TRP A 1 87 ? 7.181 -7.365 -18.597 1.00 81.94 87 TRP A O 1
ATOM 699 N N . ASP A 1 88 ? 7.023 -9.136 -17.207 1.00 80.56 88 ASP A N 1
ATOM 700 C CA . ASP A 1 88 ? 8.174 -9.893 -17.729 1.00 80.56 88 ASP A CA 1
ATOM 701 C C . ASP A 1 88 ? 9.463 -9.042 -17.795 1.00 80.56 88 ASP A C 1
ATOM 703 O O . ASP A 1 88 ? 10.153 -8.961 -18.812 1.00 80.56 88 ASP A O 1
ATOM 707 N N . LEU A 1 89 ? 9.782 -8.362 -16.684 1.00 80.12 89 LEU A N 1
ATOM 708 C CA . LEU A 1 89 ? 10.916 -7.426 -16.580 1.00 80.12 89 LEU A CA 1
ATOM 709 C C . LEU A 1 89 ? 12.297 -8.109 -16.581 1.00 80.12 89 LEU A C 1
ATOM 711 O O . LEU A 1 89 ? 13.334 -7.439 -16.565 1.00 80.12 89 LEU A O 1
ATOM 715 N N . GLY A 1 90 ? 12.345 -9.442 -16.559 1.00 87.00 90 GLY A N 1
ATOM 716 C CA . GLY A 1 90 ? 13.585 -10.205 -16.502 1.00 87.00 90 GLY A CA 1
ATOM 717 C C . GLY A 1 90 ? 14.428 -9.851 -15.273 1.00 87.00 90 GLY A C 1
ATOM 718 O O . GLY A 1 90 ? 14.013 -10.037 -14.135 1.00 87.00 90 GLY A O 1
ATOM 719 N N . ILE A 1 91 ? 15.648 -9.354 -15.486 1.00 83.62 91 ILE A N 1
ATOM 720 C CA . ILE A 1 91 ? 16.600 -9.103 -14.388 1.00 83.62 91 ILE A CA 1
ATOM 721 C C . ILE A 1 91 ? 16.200 -7.939 -13.464 1.00 83.62 91 ILE A C 1
ATOM 723 O O . ILE A 1 91 ? 16.688 -7.888 -12.337 1.00 83.62 91 ILE A O 1
ATOM 727 N N . GLY A 1 92 ? 15.337 -7.023 -13.922 1.00 86.00 92 GLY A N 1
ATOM 728 C CA . GLY A 1 92 ? 14.876 -5.863 -13.147 1.00 86.00 92 GLY A CA 1
ATOM 729 C C . GLY A 1 92 ? 13.707 -6.161 -12.203 1.00 86.00 92 GLY A C 1
ATOM 730 O O . GLY A 1 92 ? 13.317 -5.314 -11.404 1.00 86.00 92 GLY A O 1
ATOM 731 N N . GLU A 1 93 ? 13.149 -7.370 -12.273 1.00 87.75 93 GLU A N 1
ATOM 732 C CA . GLU A 1 93 ? 11.922 -7.751 -11.573 1.00 87.75 93 GLU A CA 1
ATOM 733 C C . GLU A 1 93 ? 12.051 -7.664 -10.041 1.00 87.75 93 GLU A C 1
ATOM 735 O O . GLU A 1 93 ? 11.205 -7.069 -9.374 1.00 87.75 93 GLU A O 1
ATOM 740 N N . GLU A 1 94 ? 13.135 -8.195 -9.472 1.00 89.44 94 GLU A N 1
ATOM 741 C CA . GLU A 1 94 ? 13.349 -8.186 -8.018 1.00 89.44 94 GLU A CA 1
ATOM 742 C C . GLU A 1 94 ? 13.607 -6.773 -7.477 1.00 89.44 94 GLU A C 1
ATOM 744 O O . GLU A 1 94 ? 13.059 -6.396 -6.443 1.00 89.44 94 GLU A O 1
ATOM 749 N N . ALA A 1 95 ? 14.362 -5.948 -8.209 1.00 89.56 95 ALA A N 1
ATOM 750 C CA . ALA A 1 95 ? 14.605 -4.558 -7.824 1.00 89.56 95 ALA A CA 1
ATOM 751 C C . ALA A 1 95 ? 13.306 -3.732 -7.840 1.00 89.56 95 ALA A C 1
ATOM 753 O O . ALA A 1 95 ? 13.033 -2.982 -6.898 1.00 89.56 95 ALA A O 1
ATOM 754 N N . ALA A 1 96 ? 12.457 -3.925 -8.856 1.00 90.31 96 ALA A N 1
ATOM 755 C CA . ALA A 1 96 ? 11.139 -3.298 -8.924 1.00 90.31 96 ALA A CA 1
ATOM 756 C C . ALA A 1 96 ? 10.242 -3.710 -7.742 1.00 90.31 96 ALA A C 1
ATOM 758 O O . ALA A 1 96 ? 9.591 -2.857 -7.133 1.00 90.31 96 ALA A O 1
ATOM 759 N N . LYS A 1 97 ? 10.241 -4.999 -7.367 1.00 92.75 97 LYS A N 1
ATOM 760 C CA . LYS A 1 97 ? 9.488 -5.512 -6.206 1.00 92.75 97 LYS A CA 1
ATOM 761 C C . LYS A 1 97 ? 9.975 -4.916 -4.889 1.00 92.75 97 LYS A C 1
ATOM 763 O O . LYS A 1 97 ? 9.149 -4.511 -4.068 1.00 92.75 97 LYS A O 1
ATOM 768 N N . GLU A 1 98 ? 11.288 -4.835 -4.676 1.00 91.50 98 GLU A N 1
ATOM 769 C CA . GLU A 1 98 ? 11.869 -4.260 -3.457 1.00 91.50 98 GLU A CA 1
ATOM 770 C C . GLU A 1 98 ? 11.515 -2.777 -3.289 1.00 91.50 98 GLU A C 1
ATOM 772 O O . GLU A 1 98 ? 11.122 -2.345 -2.195 1.00 91.50 98 GLU A O 1
ATOM 777 N N . VAL A 1 99 ? 11.600 -2.003 -4.375 1.00 93.62 99 VAL A N 1
ATOM 778 C CA . VAL A 1 99 ? 11.219 -0.585 -4.372 1.00 93.62 99 VAL A CA 1
ATOM 779 C C . VAL A 1 99 ? 9.719 -0.434 -4.142 1.00 93.62 99 VAL A C 1
AT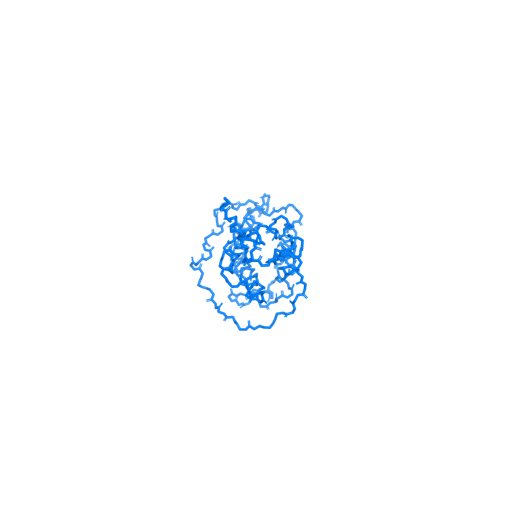OM 781 O O . VAL A 1 99 ? 9.321 0.268 -3.212 1.00 93.62 99 VAL A O 1
ATOM 784 N N . ALA A 1 100 ? 8.876 -1.170 -4.872 1.00 93.38 100 ALA A N 1
ATOM 785 C CA . ALA A 1 100 ? 7.424 -1.121 -4.699 1.00 93.38 100 ALA A CA 1
ATOM 786 C C . ALA A 1 100 ? 6.997 -1.438 -3.259 1.00 93.38 100 ALA A C 1
ATOM 788 O O . ALA A 1 100 ? 6.168 -0.741 -2.661 1.00 93.38 100 ALA A O 1
ATOM 789 N N . ARG A 1 101 ? 7.618 -2.459 -2.666 1.00 92.38 101 ARG A N 1
ATOM 790 C CA . ARG A 1 101 ? 7.403 -2.840 -1.273 1.00 92.38 101 ARG A CA 1
ATOM 791 C C . ARG A 1 101 ? 7.790 -1.726 -0.300 1.00 92.38 101 ARG A C 1
ATOM 793 O O . ARG A 1 101 ? 7.091 -1.507 0.699 1.00 92.38 101 ARG A O 1
ATOM 800 N N . THR A 1 102 ? 8.894 -1.035 -0.568 1.00 91.81 102 THR A N 1
ATOM 801 C CA . THR A 1 102 ? 9.358 0.101 0.239 1.00 91.81 102 THR A CA 1
ATOM 802 C C . THR A 1 102 ? 8.368 1.259 0.157 1.00 91.81 102 THR A C 1
ATOM 804 O O . THR A 1 102 ? 7.894 1.704 1.205 1.00 91.81 102 THR A O 1
ATOM 807 N N . CYS A 1 103 ? 7.939 1.641 -1.050 1.00 93.62 103 CYS A N 1
ATOM 808 C CA . CYS A 1 103 ? 6.925 2.676 -1.254 1.00 93.62 103 CYS A CA 1
ATOM 809 C C . CYS A 1 103 ? 5.633 2.349 -0.486 1.00 93.62 103 CYS A C 1
ATOM 811 O O . CYS A 1 103 ? 5.166 3.158 0.315 1.00 93.62 103 CYS A O 1
ATOM 813 N N . ILE A 1 104 ? 5.080 1.137 -0.636 1.00 93.75 104 ILE A N 1
ATOM 814 C CA . ILE A 1 104 ? 3.851 0.721 0.070 1.00 93.75 104 ILE A CA 1
ATOM 815 C C . ILE A 1 104 ? 4.019 0.832 1.587 1.00 93.75 104 ILE A C 1
ATOM 817 O O . ILE A 1 104 ? 3.128 1.331 2.282 1.00 93.75 104 ILE A O 1
ATOM 821 N N . LYS A 1 105 ? 5.153 0.368 2.125 1.00 91.38 105 LYS A N 1
ATOM 822 C CA . LYS A 1 105 ? 5.434 0.459 3.560 1.00 91.38 105 LYS A CA 1
ATOM 823 C C . LYS A 1 105 ? 5.425 1.912 4.027 1.00 91.38 105 LYS A C 1
ATOM 825 O O . LYS A 1 105 ? 4.816 2.192 5.056 1.00 91.38 105 LYS A O 1
ATOM 830 N N . GLU A 1 106 ? 6.073 2.812 3.298 1.00 91.06 106 GLU A N 1
ATOM 831 C CA . GLU A 1 106 ? 6.145 4.231 3.650 1.00 91.06 106 GLU A CA 1
ATOM 832 C C . GLU A 1 106 ? 4.774 4.908 3.588 1.00 91.06 106 GLU A C 1
ATOM 834 O O . GLU A 1 106 ? 4.384 5.569 4.553 1.00 91.06 106 GLU A O 1
ATOM 839 N N . LYS A 1 107 ? 3.985 4.661 2.532 1.00 93.06 107 LYS A N 1
ATOM 840 C CA . LYS A 1 107 ? 2.626 5.221 2.406 1.00 93.06 107 LYS A CA 1
ATOM 841 C C . LYS A 1 107 ? 1.679 4.731 3.495 1.00 93.06 107 LYS A C 1
ATOM 843 O O . LYS A 1 107 ? 0.819 5.485 3.936 1.00 93.06 107 LYS A O 1
ATOM 848 N N . LEU A 1 108 ? 1.811 3.480 3.933 1.00 92.00 108 LEU A N 1
ATOM 849 C CA . LEU A 1 108 ? 1.000 2.945 5.030 1.00 92.00 108 LEU A CA 1
ATOM 850 C C . LEU A 1 108 ? 1.523 3.357 6.407 1.00 92.00 108 LEU A C 1
ATOM 852 O O . LEU A 1 108 ? 0.745 3.403 7.359 1.00 92.00 108 LEU A O 1
ATOM 856 N N . ALA A 1 109 ? 2.820 3.635 6.540 1.00 89.50 109 ALA A N 1
ATOM 857 C CA . ALA A 1 109 ? 3.391 4.157 7.772 1.00 89.50 109 ALA A CA 1
ATOM 858 C C . ALA A 1 109 ? 2.942 5.607 7.993 1.00 89.50 109 ALA A C 1
ATOM 860 O O . ALA A 1 109 ? 2.440 5.911 9.071 1.00 89.50 109 ALA A O 1
ATOM 861 N N . SER A 1 110 ? 3.031 6.462 6.972 1.00 89.69 110 SER A N 1
ATOM 862 C CA . SER A 1 110 ? 2.637 7.873 7.043 1.00 89.69 110 SER A CA 1
ATOM 863 C C . SER A 1 110 ? 1.731 8.265 5.865 1.00 89.69 110 SER A C 1
ATOM 865 O O . SER A 1 110 ? 2.184 8.881 4.896 1.00 89.69 110 SER A O 1
ATOM 867 N N . PRO A 1 111 ? 0.442 7.873 5.896 1.00 91.12 111 PRO A N 1
ATOM 868 C CA . PRO A 1 111 ? -0.487 8.204 4.827 1.00 91.12 111 PRO A CA 1
ATOM 869 C C . PRO A 1 111 ? -0.795 9.700 4.802 1.00 91.12 111 PRO A C 1
ATOM 871 O O . PRO A 1 111 ? -0.933 10.358 5.835 1.00 91.12 111 PRO A O 1
ATOM 874 N N . SER A 1 112 ? -0.972 10.231 3.596 1.00 90.69 112 SER A N 1
ATOM 875 C CA . SER A 1 112 ? -1.408 11.611 3.400 1.00 90.69 112 SER A CA 1
ATOM 876 C C . SER A 1 112 ? -2.825 11.848 3.942 1.00 90.69 112 SER A C 1
ATOM 878 O O . SER A 1 112 ? -3.643 10.931 4.038 1.00 90.69 112 SER A O 1
ATOM 880 N N . ALA A 1 113 ? -3.160 13.109 4.222 1.00 89.81 113 ALA A N 1
ATOM 881 C CA . ALA A 1 113 ? -4.511 13.487 4.644 1.00 89.81 113 ALA A CA 1
ATOM 882 C C . ALA A 1 113 ? -5.600 13.082 3.631 1.00 89.81 113 ALA A C 1
ATOM 884 O O . ALA A 1 113 ? -6.733 12.817 4.030 1.00 89.81 113 ALA A O 1
ATOM 885 N N . GLU A 1 114 ? -5.254 13.014 2.344 1.00 90.75 114 GLU A N 1
ATOM 886 C CA . GLU A 1 114 ? -6.151 12.591 1.267 1.00 90.75 114 GLU A CA 1
ATOM 887 C C . GLU A 1 114 ? -6.400 11.078 1.278 1.00 90.75 114 GLU A C 1
ATOM 889 O O . GLU A 1 114 ? -7.525 10.641 1.055 1.00 90.75 114 GLU A O 1
ATOM 894 N N . THR A 1 115 ? -5.389 10.266 1.600 1.00 91.50 115 THR A N 1
ATOM 895 C CA . THR A 1 115 ? -5.496 8.799 1.552 1.00 91.50 115 THR A CA 1
ATOM 896 C C . THR A 1 115 ? -6.058 8.185 2.836 1.00 91.50 115 THR A C 1
ATOM 898 O O . THR A 1 115 ? -6.641 7.098 2.788 1.00 91.50 115 THR A O 1
ATOM 901 N N . ILE A 1 116 ? -5.963 8.882 3.976 1.00 90.69 116 ILE A N 1
ATOM 902 C CA . ILE A 1 116 ? -6.485 8.417 5.275 1.00 90.69 116 ILE A CA 1
ATOM 903 C C . ILE A 1 116 ? -7.964 7.975 5.209 1.00 90.69 116 ILE A C 1
ATOM 905 O O . ILE A 1 116 ? -8.250 6.864 5.660 1.00 90.69 116 ILE A O 1
ATOM 909 N N . PRO A 1 117 ? -8.919 8.750 4.650 1.00 90.88 117 PRO A N 1
ATOM 910 C CA . PRO A 1 117 ? -10.325 8.337 4.595 1.00 90.88 117 PRO A CA 1
ATOM 911 C C . PRO A 1 117 ? -10.564 7.043 3.804 1.00 90.88 117 PRO A C 1
ATOM 913 O O . PRO A 1 117 ? -11.415 6.231 4.180 1.00 90.88 117 PRO A O 1
ATOM 916 N N . HIS A 1 118 ? -9.804 6.825 2.729 1.00 92.81 118 HIS A N 1
ATOM 917 C CA . HIS A 1 118 ? -9.905 5.620 1.906 1.00 92.81 118 HIS A CA 1
ATOM 918 C C . HIS A 1 118 ? -9.357 4.401 2.645 1.00 92.81 118 HIS A C 1
ATOM 920 O O . HIS A 1 118 ? -10.031 3.374 2.724 1.00 92.81 118 HIS A O 1
ATOM 926 N N . LEU A 1 119 ? -8.189 4.545 3.279 1.00 92.94 119 LEU A N 1
ATOM 927 C CA . LEU A 1 119 ? -7.613 3.507 4.130 1.00 92.94 119 LEU A CA 1
ATOM 928 C C . LEU A 1 119 ? -8.535 3.157 5.299 1.00 92.94 119 LEU A C 1
ATOM 930 O O . LEU A 1 119 ? -8.768 1.983 5.568 1.00 92.94 119 LEU A O 1
ATOM 934 N N . GLU A 1 120 ? -9.110 4.154 5.974 1.00 90.94 120 GLU A N 1
ATOM 935 C CA . GLU A 1 120 ? -10.078 3.913 7.044 1.00 90.94 120 GLU A CA 1
ATOM 936 C C . GLU A 1 120 ? -11.322 3.169 6.549 1.00 90.94 120 GLU A C 1
ATOM 938 O O . GLU A 1 120 ? -11.872 2.358 7.292 1.00 90.94 120 GLU A O 1
ATOM 943 N N . THR A 1 121 ? -11.785 3.463 5.333 1.00 92.75 121 THR A N 1
ATOM 944 C CA . THR A 1 121 ? -12.947 2.793 4.738 1.00 92.75 121 THR A CA 1
ATOM 945 C C . THR A 1 121 ? -12.644 1.322 4.501 1.00 92.75 121 THR A C 1
ATOM 947 O O . THR A 1 121 ? -13.386 0.476 4.993 1.00 92.75 121 THR A O 1
ATOM 950 N N . VAL A 1 122 ? -11.517 1.019 3.849 1.00 94.31 122 VAL A N 1
ATOM 951 C CA . VAL A 1 122 ? -11.071 -0.360 3.603 1.00 94.31 122 VAL A CA 1
ATOM 952 C C . VAL A 1 122 ? -10.870 -1.102 4.925 1.00 94.31 122 VAL A C 1
ATOM 954 O O . VAL A 1 122 ? -11.444 -2.163 5.118 1.00 94.31 122 VAL A O 1
ATOM 957 N N . LEU A 1 123 ? -10.177 -0.510 5.905 1.00 92.31 123 LEU A N 1
ATOM 958 C CA . LEU A 1 123 ? -9.939 -1.136 7.215 1.00 92.31 123 LEU A CA 1
ATOM 959 C C . LEU A 1 123 ? -11.224 -1.436 8.009 1.00 92.31 123 LEU A C 1
ATOM 961 O O . LEU A 1 123 ? -11.213 -2.290 8.898 1.00 92.31 123 LEU A O 1
ATOM 965 N N . LYS A 1 124 ? -12.332 -0.737 7.740 1.00 91.38 124 LYS A N 1
ATOM 966 C CA . LYS A 1 124 ? -13.625 -0.954 8.414 1.00 91.38 124 LYS A CA 1
ATOM 967 C C . LYS A 1 124 ? -14.517 -1.977 7.697 1.00 91.38 124 LYS A C 1
ATOM 969 O O . LYS A 1 124 ? -15.544 -2.341 8.261 1.00 91.38 124 LYS A O 1
ATOM 974 N N . GLN A 1 125 ? -14.148 -2.442 6.505 1.00 92.38 125 GLN A N 1
ATOM 975 C CA . GLN A 1 125 ? -14.906 -3.437 5.740 1.00 92.38 125 GLN A CA 1
ATOM 976 C C . GLN A 1 125 ? -14.603 -4.849 6.245 1.00 92.38 125 GLN A C 1
ATOM 978 O O . GLN A 1 125 ? -13.621 -5.470 5.855 1.00 92.38 125 GLN A O 1
ATOM 983 N N . ASP A 1 126 ? -15.426 -5.336 7.173 1.00 89.81 126 ASP A N 1
ATOM 984 C CA . ASP A 1 126 ? -15.230 -6.627 7.846 1.00 89.81 126 ASP A CA 1
ATOM 985 C C . ASP A 1 126 ? -15.147 -7.821 6.877 1.00 89.81 126 ASP A C 1
ATOM 987 O O . ASP A 1 126 ? -14.427 -8.782 7.145 1.00 89.81 126 ASP A O 1
ATOM 991 N N . ASP A 1 127 ? -15.855 -7.748 5.752 1.00 92.06 127 ASP A N 1
ATOM 992 C CA . ASP A 1 127 ? -15.923 -8.763 4.700 1.00 92.06 127 ASP A CA 1
ATOM 993 C C . ASP A 1 127 ? -14.597 -8.976 3.960 1.00 92.06 127 ASP A C 1
ATOM 995 O O . ASP A 1 127 ? -14.344 -10.081 3.482 1.00 92.06 127 ASP A O 1
ATOM 999 N N . LEU A 1 128 ? -13.713 -7.974 3.938 1.00 90.62 128 LEU A N 1
ATOM 1000 C CA . LEU A 1 128 ? -12.380 -8.108 3.342 1.00 90.62 128 LEU A CA 1
ATOM 1001 C C . LEU A 1 128 ? -11.412 -8.934 4.199 1.00 90.62 128 LEU A C 1
ATOM 1003 O O . LEU A 1 128 ? -10.397 -9.407 3.693 1.00 90.62 128 LEU A O 1
ATOM 1007 N N . TYR A 1 129 ? -11.701 -9.109 5.491 1.00 89.31 129 TYR A N 1
ATOM 1008 C CA . TYR A 1 129 ? -10.752 -9.636 6.474 1.00 89.31 129 TYR A CA 1
ATOM 1009 C C . TYR A 1 129 ? -11.195 -10.974 7.088 1.00 89.31 129 TYR A C 1
ATOM 1011 O O . TYR A 1 129 ? -11.043 -11.202 8.287 1.00 89.31 129 TYR A O 1
ATOM 1019 N N . GLY A 1 130 ? -11.759 -11.866 6.274 1.00 80.81 130 GLY A N 1
ATOM 1020 C CA . GLY A 1 130 ? -12.103 -13.234 6.688 1.00 80.81 130 GLY A CA 1
ATOM 1021 C C . GLY A 1 130 ? -10.953 -14.244 6.569 1.00 80.81 130 GLY A C 1
ATOM 1022 O O . GLY A 1 130 ? -11.025 -15.325 7.151 1.00 80.81 130 GLY A O 1
ATOM 1023 N N . GLU A 1 131 ? -9.904 -13.893 5.828 1.00 77.38 131 GLU A N 1
ATOM 1024 C CA . GLU A 1 131 ? -8.779 -14.760 5.471 1.00 77.38 131 GLU A CA 1
ATOM 1025 C C . GLU A 1 131 ? -7.440 -14.126 5.892 1.00 77.38 131 GLU A C 1
ATOM 1027 O O . GLU A 1 131 ? -7.383 -13.010 6.411 1.00 77.38 131 GLU A O 1
ATOM 1032 N N . GLU A 1 132 ? -6.340 -14.849 5.675 1.00 75.56 132 GLU A N 1
ATOM 1033 C CA . GLU A 1 132 ? -4.979 -14.355 5.933 1.00 75.56 132 GLU A CA 1
ATOM 1034 C C . GLU A 1 132 ? -4.601 -13.164 5.028 1.00 75.56 132 GLU A C 1
ATOM 1036 O O . GLU A 1 132 ? -3.761 -12.341 5.395 1.00 75.56 132 GLU A O 1
ATOM 1041 N N . PHE A 1 133 ? -5.264 -13.033 3.876 1.00 83.12 133 PHE A N 1
ATOM 1042 C CA . PHE A 1 133 ? -5.099 -11.956 2.903 1.00 83.12 133 PHE A CA 1
ATOM 1043 C C . PHE A 1 133 ? -6.451 -11.510 2.335 1.00 83.12 133 PHE A C 1
ATOM 1045 O O . PHE A 1 133 ? -7.424 -12.257 2.335 1.00 83.12 133 PHE A O 1
ATOM 1052 N N . ILE A 1 134 ? -6.496 -10.287 1.813 1.00 89.88 134 ILE A N 1
ATOM 1053 C CA . ILE A 1 134 ? -7.643 -9.758 1.076 1.00 89.88 134 ILE A CA 1
ATOM 1054 C C . ILE A 1 134 ? -7.613 -10.367 -0.328 1.00 89.88 134 ILE A C 1
ATOM 1056 O O . ILE A 1 134 ? -6.640 -10.201 -1.062 1.00 89.88 134 ILE A O 1
ATOM 1060 N N . SER A 1 135 ? -8.679 -11.072 -0.697 1.00 87.44 135 SER A N 1
ATOM 1061 C CA . SER A 1 135 ? -8.820 -11.709 -2.015 1.00 87.44 135 SER A CA 1
ATOM 1062 C C . SER A 1 135 ? -9.469 -10.793 -3.069 1.00 87.44 135 SER A C 1
ATOM 1064 O O . SER A 1 135 ? -9.422 -11.092 -4.262 1.00 87.44 135 SER A O 1
ATOM 1066 N N . ASP A 1 136 ? -10.058 -9.665 -2.654 1.00 92.44 136 ASP A N 1
ATOM 1067 C CA . ASP A 1 136 ? -10.677 -8.678 -3.549 1.00 92.44 136 ASP A CA 1
ATOM 1068 C C . ASP A 1 136 ? -9.610 -7.833 -4.266 1.00 92.44 136 ASP A C 1
ATOM 1070 O O . ASP A 1 136 ? -9.143 -6.801 -3.776 1.00 92.44 136 ASP A O 1
ATOM 1074 N N . ARG A 1 137 ? -9.201 -8.303 -5.447 1.00 90.19 137 ARG A N 1
ATOM 1075 C CA . ARG A 1 137 ? -8.185 -7.634 -6.270 1.00 90.19 137 ARG A CA 1
ATOM 1076 C C . ARG A 1 137 ? -8.610 -6.248 -6.758 1.00 90.19 137 ARG A C 1
ATOM 1078 O O . ARG A 1 137 ? -7.784 -5.346 -6.653 1.00 90.19 137 ARG A O 1
ATOM 1085 N N . PRO A 1 138 ? -9.850 -6.016 -7.239 1.00 92.88 138 PRO A N 1
ATOM 1086 C CA . PRO A 1 138 ? -10.298 -4.669 -7.593 1.00 92.88 138 PRO A CA 1
ATOM 1087 C C . PRO A 1 138 ? -10.121 -3.638 -6.469 1.00 92.88 138 PRO A C 1
ATOM 1089 O O . PRO A 1 138 ? -9.686 -2.512 -6.735 1.00 92.88 138 PRO A O 1
ATOM 1092 N N . VAL A 1 139 ? -10.411 -4.011 -5.216 1.00 93.88 139 VAL A N 1
ATOM 1093 C CA . VAL A 1 139 ? -10.172 -3.140 -4.053 1.00 93.88 139 VAL A CA 1
ATOM 1094 C C . VAL A 1 139 ? -8.680 -2.862 -3.867 1.00 93.88 139 VAL A C 1
ATOM 1096 O O . VAL A 1 139 ? -8.295 -1.705 -3.688 1.00 93.88 139 VAL A O 1
ATOM 1099 N N . LEU A 1 140 ? -7.831 -3.891 -3.946 1.00 94.19 140 LEU A N 1
ATOM 1100 C CA . LEU A 1 140 ? -6.379 -3.738 -3.796 1.00 94.19 140 LEU A CA 1
ATOM 1101 C C . LEU A 1 140 ? -5.765 -2.880 -4.909 1.00 94.19 140 LEU A C 1
ATOM 1103 O O . LEU A 1 140 ? -4.980 -1.986 -4.609 1.00 94.19 140 LEU A O 1
ATOM 1107 N N . GLN A 1 141 ? -6.159 -3.093 -6.164 1.00 92.19 141 GLN A N 1
ATOM 1108 C CA . GLN A 1 141 ? -5.690 -2.317 -7.316 1.00 92.19 141 GLN A CA 1
ATOM 1109 C C . GLN A 1 141 ? -6.091 -0.848 -7.205 1.00 92.19 141 GLN A C 1
ATOM 1111 O O . GLN A 1 141 ? -5.242 0.029 -7.336 1.00 92.19 141 GLN A O 1
ATOM 1116 N N . SER A 1 142 ? -7.355 -0.574 -6.868 1.00 93.06 142 SER A N 1
ATOM 1117 C CA . SER A 1 142 ? -7.831 0.801 -6.661 1.00 93.06 142 SER A CA 1
ATOM 1118 C C . SER A 1 142 ? -7.058 1.499 -5.542 1.00 93.06 142 SER A C 1
ATOM 1120 O O . SER A 1 142 ? -6.764 2.691 -5.618 1.00 93.06 142 SER A O 1
ATOM 1122 N N . LEU A 1 143 ? -6.717 0.759 -4.484 1.00 94.75 143 LEU A N 1
ATOM 1123 C CA . LEU A 1 143 ? -5.952 1.305 -3.376 1.00 94.75 143 LEU A CA 1
ATOM 1124 C C . LEU A 1 143 ? -4.473 1.512 -3.737 1.00 94.75 143 LEU A C 1
ATOM 1126 O O . LEU A 1 143 ? -3.901 2.510 -3.313 1.00 94.75 143 LEU A O 1
ATOM 1130 N N . LEU A 1 144 ? -3.859 0.633 -4.534 1.00 94.25 144 LEU A N 1
ATOM 1131 C CA . LEU A 1 144 ? -2.505 0.837 -5.063 1.00 94.25 144 LEU A CA 1
ATOM 1132 C C . LEU A 1 144 ? -2.437 2.066 -5.974 1.00 94.25 144 LEU A C 1
ATOM 1134 O O . LEU A 1 144 ? -1.532 2.877 -5.807 1.00 94.25 144 LEU A O 1
ATOM 1138 N N . GLU A 1 145 ? -3.409 2.241 -6.875 1.00 92.06 145 GLU A N 1
ATOM 1139 C CA . GLU A 1 145 ? -3.515 3.426 -7.740 1.00 92.06 145 GLU A CA 1
ATOM 1140 C C . GLU A 1 145 ? -3.615 4.724 -6.927 1.00 92.06 145 GLU A C 1
ATOM 1142 O O . GLU A 1 145 ? -3.061 5.744 -7.329 1.00 92.06 145 GLU A O 1
ATOM 1147 N N . LEU A 1 146 ? -4.304 4.676 -5.782 1.00 93.19 146 LEU A N 1
ATOM 1148 C CA . LEU A 1 146 ? -4.452 5.808 -4.871 1.00 93.19 146 LEU A CA 1
ATOM 1149 C C . LEU A 1 146 ? -3.193 6.062 -4.022 1.00 93.19 146 LEU A C 1
ATOM 1151 O O . LEU A 1 146 ? -2.854 7.212 -3.751 1.00 93.19 146 LEU A O 1
ATOM 1155 N N . LEU A 1 147 ? -2.538 5.005 -3.532 1.00 93.00 147 LEU A N 1
ATOM 1156 C CA . LEU A 1 147 ? -1.390 5.118 -2.626 1.00 93.00 147 LEU A CA 1
ATOM 1157 C C . LEU A 1 147 ? -0.092 5.464 -3.361 1.00 93.00 147 LEU A C 1
ATOM 1159 O O . LEU A 1 147 ? 0.712 6.231 -2.829 1.00 93.00 147 LEU A O 1
ATOM 1163 N N . LEU A 1 148 ? 0.127 4.879 -4.539 1.00 93.50 148 LEU A N 1
ATOM 1164 C CA . LEU A 1 148 ? 1.332 5.080 -5.336 1.00 93.50 148 LEU A CA 1
ATOM 1165 C C . LEU A 1 148 ? 1.147 6.294 -6.246 1.00 93.50 148 LEU A C 1
ATOM 1167 O O . LEU A 1 148 ? 0.410 6.262 -7.233 1.00 93.50 148 LEU A O 1
ATOM 1171 N N . THR A 1 149 ? 1.844 7.370 -5.903 1.00 92.12 149 THR A N 1
ATOM 1172 C CA . THR A 1 149 ? 1.922 8.580 -6.720 1.00 92.12 149 THR A CA 1
ATOM 1173 C C . THR A 1 149 ? 2.729 8.321 -7.986 1.00 92.12 149 THR A C 1
ATOM 1175 O O . THR A 1 149 ? 3.492 7.358 -8.063 1.00 92.12 149 THR A O 1
ATOM 1178 N N . ASP A 1 150 ? 2.633 9.221 -8.962 1.00 90.00 150 ASP A N 1
ATOM 1179 C CA . ASP A 1 150 ? 3.424 9.124 -10.194 1.00 90.00 150 ASP A CA 1
ATOM 1180 C C . ASP A 1 150 ? 4.937 9.082 -9.919 1.00 90.00 150 ASP A C 1
ATOM 1182 O O . ASP A 1 150 ? 5.669 8.398 -10.626 1.00 90.00 150 ASP A O 1
ATOM 1186 N N . SER A 1 151 ? 5.399 9.729 -8.841 1.00 90.69 151 SER A N 1
ATOM 1187 C CA . SER A 1 151 ? 6.801 9.658 -8.411 1.00 90.69 151 SER A CA 1
ATOM 1188 C C . SER A 1 151 ? 7.187 8.273 -7.887 1.00 90.69 151 SER A C 1
ATOM 1190 O O . SER A 1 151 ? 8.296 7.826 -8.151 1.00 90.69 151 SER A O 1
ATOM 1192 N N . ASP A 1 152 ? 6.301 7.595 -7.151 1.00 92.81 152 ASP A N 1
ATOM 1193 C CA . ASP A 1 152 ? 6.579 6.240 -6.649 1.00 92.81 152 ASP A CA 1
ATOM 1194 C C . ASP A 1 152 ? 6.584 5.243 -7.818 1.00 92.81 152 ASP A C 1
ATOM 1196 O O . ASP A 1 152 ? 7.433 4.361 -7.907 1.00 92.81 152 ASP A O 1
ATOM 1200 N N . LYS A 1 153 ? 5.646 5.419 -8.757 1.00 90.88 153 LYS A N 1
ATOM 1201 C CA . LYS A 1 153 ? 5.560 4.636 -9.994 1.00 90.88 153 LYS A CA 1
ATOM 1202 C C . LYS A 1 153 ? 6.820 4.775 -10.840 1.00 90.88 153 LYS A C 1
ATOM 1204 O O . LYS A 1 153 ? 7.345 3.787 -11.344 1.00 90.88 153 LYS A O 1
ATOM 1209 N N . GLU A 1 154 ? 7.321 5.997 -10.969 1.00 88.62 154 GLU A N 1
ATOM 1210 C CA . GLU A 1 154 ? 8.583 6.270 -11.644 1.00 88.62 154 GLU A CA 1
ATOM 1211 C C . GLU A 1 154 ? 9.768 5.602 -10.942 1.00 88.62 154 GLU A C 1
ATOM 1213 O O . GLU A 1 154 ? 10.625 5.034 -11.611 1.00 88.62 154 GLU A O 1
ATOM 1218 N N . GLU A 1 155 ? 9.827 5.642 -9.612 1.00 92.00 155 GLU A N 1
ATOM 1219 C CA . GLU A 1 155 ? 10.911 5.010 -8.859 1.00 92.00 155 GLU A CA 1
ATOM 1220 C C . GLU A 1 155 ? 10.948 3.493 -9.091 1.00 92.00 155 GLU A C 1
ATOM 1222 O O . GLU A 1 155 ? 12.009 2.929 -9.362 1.00 92.00 155 GLU A O 1
ATOM 1227 N N . ILE A 1 156 ? 9.777 2.848 -9.085 1.00 90.56 156 ILE A N 1
ATOM 1228 C CA . ILE A 1 156 ? 9.625 1.425 -9.424 1.00 90.56 156 ILE A CA 1
ATOM 1229 C C . ILE A 1 156 ? 10.090 1.166 -10.863 1.00 90.56 156 ILE A C 1
ATOM 1231 O O . ILE A 1 156 ? 10.795 0.191 -11.118 1.00 90.56 156 ILE A O 1
ATOM 1235 N N . ALA A 1 157 ? 9.741 2.055 -11.796 1.00 87.19 157 ALA A N 1
ATOM 1236 C CA . ALA A 1 157 ? 10.146 1.948 -13.194 1.00 87.19 157 ALA A CA 1
ATOM 1237 C C . ALA A 1 157 ? 11.657 2.065 -13.394 1.00 87.19 157 ALA A C 1
ATOM 1239 O O . ALA A 1 157 ? 12.240 1.316 -14.171 1.00 87.19 157 ALA A O 1
ATOM 1240 N N . ILE A 1 158 ? 12.299 2.989 -12.682 1.00 88.19 158 ILE A N 1
ATOM 1241 C CA . ILE A 1 158 ? 13.751 3.172 -12.726 1.00 88.19 158 ILE A CA 1
ATOM 1242 C C . ILE A 1 158 ? 14.458 1.950 -12.139 1.00 88.19 158 ILE A C 1
ATOM 1244 O O . ILE A 1 158 ? 15.484 1.538 -12.667 1.00 88.19 158 ILE A O 1
ATOM 1248 N N . ALA A 1 159 ? 13.915 1.358 -11.075 1.00 89.38 159 ALA A N 1
ATOM 1249 C CA . ALA A 1 159 ? 14.475 0.152 -10.475 1.00 89.38 159 ALA A CA 1
ATOM 1250 C C . ALA A 1 159 ? 14.376 -1.079 -11.392 1.00 89.38 159 ALA A C 1
ATOM 1252 O O . ALA A 1 159 ? 15.197 -1.985 -11.285 1.00 89.38 159 ALA A O 1
ATOM 1253 N N . ALA A 1 160 ? 13.388 -1.101 -12.289 1.00 85.88 160 ALA A N 1
ATOM 1254 C CA . ALA A 1 160 ? 13.194 -2.158 -13.276 1.00 85.88 160 ALA A CA 1
ATOM 1255 C C . ALA A 1 160 ? 14.162 -2.099 -14.477 1.00 85.88 160 ALA A C 1
ATOM 1257 O O . ALA A 1 160 ? 14.252 -3.086 -15.209 1.00 85.88 160 ALA A O 1
ATOM 1258 N N . ALA A 1 161 ? 14.821 -0.959 -14.715 1.00 79.56 161 ALA A N 1
ATOM 1259 C CA . ALA A 1 161 ? 15.639 -0.686 -15.904 1.00 79.56 161 ALA A CA 1
ATOM 1260 C C . ALA A 1 161 ? 17.111 -1.102 -15.739 1.00 79.56 161 ALA A C 1
ATOM 1262 O O . ALA A 1 161 ? 17.676 -1.635 -16.723 1.00 79.56 161 ALA A O 1
#

Mean predicted aligned error: 11.03 Å

Sequence (161 aa):
MKEQQNLNTLFPDNLISRDEAVELLFGKGTLDNNVQIEEESEVGNIGAGLDWGSTQAKLLLNPGLYWRLKTLRISLNREIRLTIDSWDLGIGEEAAKEVARTCIKEKLASPSAETIPHLETVLKQDDLYGEEFISDRPVLQSLLELLLTDSDKEEIAIAAA

pLDDT: mean 77.08, std 18.53, range [35.81, 94.75]

Secondary structure (DSSP, 8-state):
---------S-------HHHHHHHHHS-------PPPPPHHHH--TTTT---GGGHHHHHT-HHHHHHHHHHHHHHHHHHHHHHHTT--GGGHHHHHHHHHHHHHHHHHS--TTTHHHHHHHHH-GGGGSSSS---HHHHHHHHHHHS-HHHHHHHHHHT-

Radius of gyration: 19.49 Å; Cα contacts (8 Å, |Δi|>4): 125; chains: 1; bounding box: 63×32×64 Å

Foldseek 3Di:
DDDDDDPPDDDDPPPQDLVNLLCLLQPDDDFDDDDDQDDLVVLDDLPPQAPPDPCSCVCVVDPLLVLLLSQLLSQLLRLSLSSLVVSCLDPLSVQLSVLLSVLSSNCSRYPDPVLSVLSVVSSPPVVQPPDSHRPPSVSSSVSSVVSQDPVSSSSSSVSSD